Protein AF-A0A2S0MNF0-F1 (afdb_monomer_lite)

Sequence (69 aa):
MQHFIPPRIPAAEPSAQFCADARQVVANPEQYADRPLLRRLAWMTLMSERGLIVDQDRLARMPVEIADV

Structure (mmCIF, N/CA/C/O backbone):
data_AF-A0A2S0MNF0-F1
#
_entry.id   AF-A0A2S0MNF0-F1
#
loop_
_atom_site.group_PDB
_atom_site.id
_atom_site.type_symbol
_atom_site.label_atom_id
_atom_site.label_alt_id
_atom_site.label_comp_id
_atom_site.label_asym_id
_atom_site.label_entity_id
_atom_site.label_seq_id
_atom_site.pdbx_PDB_ins_code
_atom_site.Cartn_x
_atom_site.Cartn_y
_atom_site.Cartn_z
_atom_site.occupancy
_atom_site.B_iso_or_equiv
_atom_site.auth_seq_id
_atom_site.auth_comp_id
_atom_site.auth_asym_id
_atom_site.auth_atom_id
_atom_site.pdbx_PDB_model_num
ATOM 1 N N . MET A 1 1 ? -23.307 -15.787 33.160 1.00 57.84 1 MET A N 1
ATOM 2 C CA . MET A 1 1 ? -22.035 -15.751 32.408 1.00 57.84 1 MET A CA 1
ATOM 3 C C . MET A 1 1 ? -21.817 -14.316 31.961 1.00 57.84 1 MET A C 1
ATOM 5 O O . MET A 1 1 ? -22.718 -13.767 31.343 1.00 57.84 1 MET A O 1
ATOM 9 N N . GLN A 1 2 ? -20.725 -13.666 32.365 1.00 67.31 2 GLN A N 1
ATOM 10 C CA . GLN A 1 2 ? -20.444 -12.293 31.933 1.00 67.31 2 GLN A CA 1
ATOM 11 C C . GLN A 1 2 ? -19.895 -12.335 30.505 1.00 67.31 2 GLN A C 1
ATOM 13 O O . GLN A 1 2 ? -18.918 -13.030 30.238 1.00 67.31 2 GLN A O 1
ATOM 18 N N . HIS A 1 3 ? -20.554 -11.634 29.587 1.00 70.06 3 HIS A N 1
ATOM 19 C CA . HIS A 1 3 ? -20.097 -11.497 28.211 1.00 70.06 3 HIS A CA 1
ATOM 20 C C . HIS A 1 3 ? -18.917 -10.524 28.207 1.00 70.06 3 HIS A C 1
ATOM 22 O O . HIS A 1 3 ? -19.092 -9.333 28.457 1.00 70.06 3 HIS A O 1
ATOM 28 N N . PHE A 1 4 ? -17.710 -11.031 27.965 1.00 77.81 4 PHE A N 1
ATOM 29 C CA . PHE A 1 4 ? -16.549 -10.186 27.716 1.00 77.81 4 PHE A CA 1
ATOM 30 C C . PHE A 1 4 ? -16.753 -9.470 26.377 1.00 77.81 4 PHE A C 1
ATOM 32 O O . PHE A 1 4 ? -16.761 -10.108 25.325 1.00 77.81 4 PHE A O 1
ATOM 39 N N . ILE A 1 5 ? -16.958 -8.153 26.419 1.00 76.06 5 ILE A N 1
ATOM 40 C CA . ILE A 1 5 ? -16.970 -7.309 25.224 1.00 76.06 5 ILE A CA 1
ATOM 41 C C . ILE A 1 5 ? -15.531 -6.819 25.035 1.00 76.06 5 ILE A C 1
ATOM 43 O O . ILE A 1 5 ? -15.060 -6.032 25.860 1.00 76.06 5 ILE A O 1
ATOM 47 N N . PRO A 1 6 ? -14.806 -7.283 24.003 1.00 73.19 6 PRO A N 1
ATOM 48 C CA . PRO A 1 6 ? -13.449 -6.820 23.766 1.00 73.19 6 PRO A CA 1
ATOM 49 C C . PRO A 1 6 ? -13.451 -5.308 23.482 1.00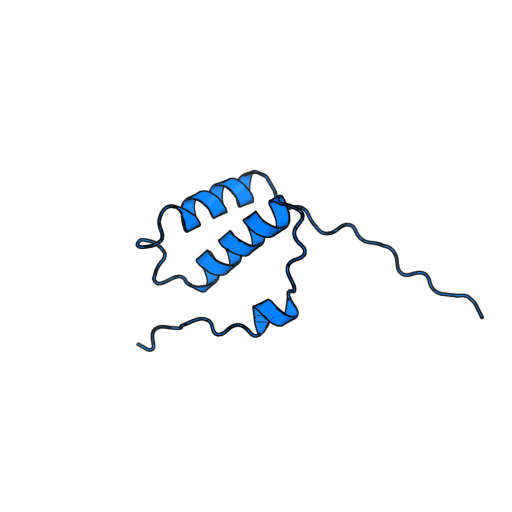 73.19 6 PRO A C 1
ATOM 51 O O . PRO A 1 6 ? -14.325 -4.823 22.754 1.00 73.19 6 PRO A O 1
ATOM 54 N N . PRO A 1 7 ? -12.490 -4.545 24.037 1.00 73.94 7 PRO A N 1
ATOM 55 C CA . PRO A 1 7 ? -12.372 -3.124 23.752 1.00 73.94 7 PRO A CA 1
ATOM 56 C C . PRO A 1 7 ? -12.120 -2.919 22.258 1.00 73.94 7 PRO A C 1
ATOM 58 O O . PRO A 1 7 ? -11.243 -3.540 21.657 1.00 73.94 7 PRO A O 1
ATOM 61 N N . ARG A 1 8 ? -12.908 -2.033 21.651 1.00 66.31 8 ARG A N 1
ATOM 62 C CA . ARG A 1 8 ? -12.781 -1.682 20.239 1.00 66.31 8 ARG A CA 1
ATOM 63 C C . ARG A 1 8 ? -11.656 -0.655 20.105 1.00 66.31 8 ARG A C 1
ATOM 65 O O . ARG A 1 8 ? -11.890 0.541 20.239 1.00 66.31 8 ARG A O 1
ATOM 72 N N . ILE A 1 9 ? -10.429 -1.137 19.916 1.00 69.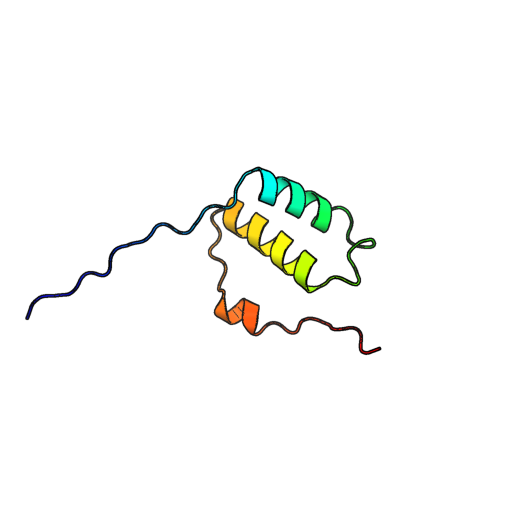50 9 ILE A N 1
ATOM 73 C CA . ILE A 1 9 ? -9.262 -0.283 19.666 1.00 69.50 9 ILE A CA 1
ATOM 74 C C . ILE A 1 9 ? -9.423 0.305 18.253 1.00 69.50 9 ILE A C 1
ATOM 76 O O . ILE A 1 9 ? -9.578 -0.473 17.307 1.00 69.50 9 ILE A O 1
ATOM 80 N N . PRO A 1 10 ? -9.447 1.640 18.083 1.00 62.16 10 PRO A N 1
ATOM 81 C CA . PRO A 1 10 ? -9.503 2.240 16.757 1.00 62.16 10 PRO A CA 1
ATOM 82 C C . PRO A 1 10 ? -8.265 1.829 15.955 1.00 62.16 10 PRO A C 1
ATOM 84 O O . PRO A 1 10 ? -7.153 1.803 16.484 1.00 62.16 10 PRO A O 1
ATOM 87 N N . ALA A 1 11 ? -8.466 1.475 14.684 1.00 65.25 11 ALA A N 1
ATOM 88 C CA . ALA A 1 11 ? -7.359 1.197 13.779 1.00 65.25 11 ALA A CA 1
ATOM 89 C C . ALA A 1 11 ? -6.453 2.433 13.721 1.00 65.25 11 ALA A C 1
ATOM 91 O O . ALA A 1 11 ? -6.947 3.548 13.570 1.00 65.25 11 ALA A O 1
ATOM 92 N N . ALA A 1 12 ? -5.143 2.240 13.885 1.00 67.62 12 ALA A N 1
ATOM 93 C CA . ALA A 1 12 ? -4.190 3.336 13.811 1.00 67.62 12 ALA A CA 1
ATOM 94 C C . ALA A 1 12 ? -4.252 3.962 12.411 1.00 67.62 12 ALA A C 1
ATOM 96 O O . ALA A 1 12 ? -3.905 3.316 11.420 1.00 67.62 12 ALA A O 1
ATOM 97 N N . GLU A 1 13 ? -4.719 5.207 12.336 1.00 72.75 13 GLU A N 1
ATOM 98 C CA . GLU A 1 13 ? -4.698 5.971 11.097 1.00 72.75 13 GLU A CA 1
ATOM 99 C C . GLU A 1 13 ? -3.247 6.351 10.767 1.00 72.75 13 GLU A C 1
ATOM 101 O O . GLU A 1 13 ? -2.492 6.763 11.658 1.00 72.75 13 GLU A O 1
ATOM 106 N N . PRO A 1 14 ? -2.814 6.193 9.506 1.00 77.50 14 PRO A N 1
ATOM 107 C CA . PRO A 1 14 ? -1.481 6.607 9.110 1.00 77.50 14 PRO A CA 1
ATOM 108 C C . PRO A 1 14 ? -1.338 8.125 9.253 1.00 77.50 14 PRO A C 1
ATOM 110 O O . PRO A 1 14 ? -2.236 8.891 8.912 1.00 77.50 14 PRO A O 1
ATOM 113 N N . SER A 1 15 ? -0.180 8.570 9.741 1.00 84.88 15 SER A N 1
ATOM 114 C CA . SER A 1 15 ? 0.122 9.999 9.806 1.00 84.88 15 SER A CA 1
ATOM 115 C C . SER A 1 15 ? 0.178 10.605 8.398 1.00 84.88 15 SER A C 1
ATOM 117 O O . SER A 1 15 ? 0.554 9.937 7.431 1.00 84.88 15 SER A O 1
ATOM 119 N N . ALA A 1 16 ? -0.121 11.902 8.281 1.00 85.94 16 ALA A N 1
ATOM 120 C CA . ALA A 1 16 ? -0.041 12.617 7.004 1.00 85.94 16 ALA A CA 1
ATOM 121 C C . ALA A 1 16 ? 1.350 12.510 6.344 1.00 85.94 16 ALA A C 1
ATOM 123 O O . ALA A 1 16 ? 1.449 12.468 5.117 1.00 85.94 16 ALA A O 1
ATOM 124 N N . GLN A 1 17 ? 2.412 12.408 7.153 1.00 87.69 17 GLN A N 1
ATOM 125 C CA . GLN A 1 17 ? 3.777 12.200 6.669 1.00 87.69 17 GLN A CA 1
ATOM 126 C C . GLN A 1 17 ? 3.929 10.840 5.980 1.00 87.69 17 GLN A C 1
ATOM 128 O O . GLN A 1 17 ? 4.438 10.776 4.865 1.00 87.69 17 GLN A O 1
ATOM 133 N N . PHE A 1 18 ? 3.418 9.763 6.583 1.00 86.81 18 PHE A N 1
ATOM 134 C CA . PHE A 1 18 ? 3.482 8.437 5.969 1.00 86.81 18 PHE A CA 1
ATOM 135 C C . PHE A 1 18 ? 2.674 8.359 4.674 1.00 86.81 18 PHE A C 1
ATOM 137 O O . PHE A 1 18 ? 3.097 7.690 3.732 1.00 86.81 18 PHE A O 1
ATOM 144 N N . CYS A 1 19 ? 1.554 9.078 4.582 1.00 89.94 19 CYS A N 1
ATOM 145 C CA . CYS A 1 19 ? 0.803 9.194 3.333 1.00 89.94 19 CYS A CA 1
ATOM 146 C C . CYS A 1 19 ? 1.604 9.935 2.250 1.00 89.94 19 CYS A C 1
ATOM 148 O O . CYS A 1 19 ? 1.594 9.522 1.089 1.00 89.94 19 CYS A O 1
ATOM 150 N N . ALA A 1 20 ? 2.323 11.005 2.604 1.00 90.25 20 ALA A N 1
ATOM 151 C CA . ALA A 1 20 ? 3.181 11.729 1.667 1.00 90.25 20 ALA A CA 1
ATOM 152 C C . ALA A 1 20 ? 4.345 10.858 1.161 1.00 90.25 20 ALA A C 1
ATOM 154 O O . ALA A 1 20 ? 4.564 10.773 -0.051 1.00 90.25 20 ALA A O 1
ATOM 155 N N . ASP A 1 21 ? 5.023 10.148 2.064 1.00 89.88 21 ASP A N 1
ATOM 156 C CA . ASP A 1 21 ? 6.120 9.233 1.727 1.00 89.88 21 ASP A CA 1
ATOM 157 C C . ASP A 1 21 ? 5.621 8.074 0.848 1.00 89.88 21 ASP A C 1
ATOM 159 O O . ASP A 1 21 ? 6.236 7.722 -0.160 1.00 89.88 21 ASP A O 1
ATOM 163 N N . ALA A 1 22 ? 4.449 7.521 1.166 1.00 90.75 22 ALA A N 1
ATOM 164 C CA . ALA A 1 22 ? 3.819 6.481 0.364 1.00 90.75 22 ALA A CA 1
ATOM 165 C C . ALA A 1 22 ? 3.483 6.957 -1.059 1.00 90.75 22 ALA A C 1
ATOM 167 O O . ALA A 1 22 ? 3.695 6.218 -2.024 1.00 90.75 22 ALA A O 1
ATOM 168 N N . ARG A 1 23 ? 3.005 8.199 -1.219 1.00 91.44 23 ARG A N 1
ATOM 169 C CA . ARG A 1 23 ? 2.778 8.790 -2.550 1.00 91.44 23 ARG A CA 1
ATOM 170 C C . ARG A 1 23 ? 4.076 8.921 -3.337 1.00 91.44 23 ARG A C 1
ATOM 172 O O . ARG A 1 23 ? 4.066 8.612 -4.522 1.00 91.44 23 ARG A O 1
ATOM 179 N N . GLN A 1 24 ? 5.180 9.314 -2.699 1.00 92.50 24 GLN A N 1
ATOM 180 C CA . GLN A 1 24 ? 6.496 9.374 -3.351 1.00 92.50 24 GLN A CA 1
ATOM 181 C C . GLN A 1 24 ? 6.951 7.997 -3.844 1.00 92.50 24 GLN A C 1
ATOM 183 O O . GLN A 1 24 ? 7.413 7.869 -4.977 1.00 92.50 24 GLN A O 1
ATOM 188 N N . VAL A 1 25 ? 6.760 6.953 -3.034 1.00 89.44 25 VAL A N 1
ATOM 189 C CA . VAL A 1 25 ? 7.116 5.580 -3.423 1.00 89.44 25 VAL A CA 1
ATOM 190 C C . VAL A 1 25 ? 6.287 5.093 -4.612 1.00 89.44 25 VAL A C 1
ATOM 192 O O . VAL A 1 25 ? 6.828 4.495 -5.541 1.00 89.44 25 VAL A O 1
ATOM 195 N N . VAL A 1 26 ? 4.979 5.361 -4.613 1.00 86.81 26 VAL A N 1
ATOM 196 C CA . VAL A 1 26 ? 4.082 4.956 -5.709 1.00 86.81 26 VAL A CA 1
ATOM 197 C C . VAL A 1 26 ? 4.313 5.785 -6.978 1.00 86.81 26 VAL A C 1
ATOM 199 O O . VAL A 1 26 ? 4.183 5.248 -8.075 1.00 86.81 26 VAL A O 1
ATOM 202 N N . ALA A 1 27 ? 4.679 7.063 -6.845 1.00 89.50 27 ALA A N 1
ATOM 203 C CA . ALA A 1 27 ? 4.957 7.953 -7.972 1.00 89.50 27 ALA A CA 1
ATOM 204 C C . ALA A 1 27 ? 6.269 7.623 -8.704 1.00 89.50 27 ALA A C 1
ATOM 206 O O . ALA A 1 27 ? 6.391 7.949 -9.881 1.00 89.50 27 ALA A O 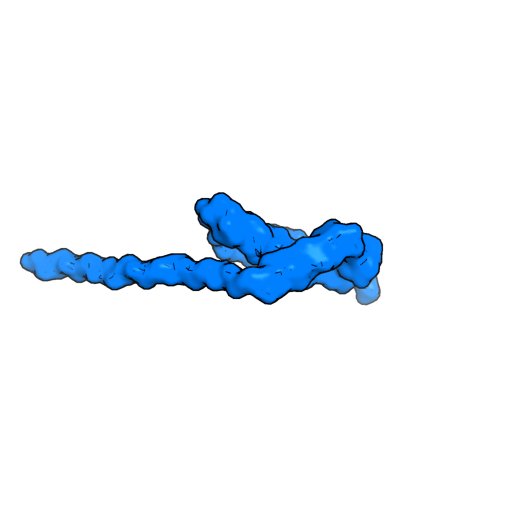1
ATOM 207 N N . ASN A 1 28 ? 7.223 6.956 -8.042 1.00 90.81 28 ASN A N 1
ATOM 208 C CA . ASN A 1 28 ? 8.538 6.625 -8.604 1.00 90.81 28 ASN A CA 1
ATOM 209 C C . ASN A 1 28 ? 8.770 5.098 -8.655 1.00 90.81 28 ASN A C 1
ATOM 211 O O . ASN A 1 28 ? 9.681 4.582 -8.003 1.00 90.81 28 ASN A O 1
ATOM 215 N N . PRO A 1 29 ? 7.958 4.331 -9.408 1.00 81.00 29 PRO A N 1
ATOM 216 C CA . PRO A 1 29 ? 7.978 2.868 -9.356 1.00 81.00 29 PRO A CA 1
ATOM 217 C C . PRO A 1 29 ? 9.306 2.244 -9.807 1.00 81.00 29 PRO A C 1
ATOM 219 O O . PRO A 1 29 ? 9.649 1.174 -9.307 1.00 81.00 29 PRO A O 1
ATOM 222 N N . GLU A 1 30 ? 10.046 2.900 -10.708 1.00 87.25 30 GLU A N 1
ATOM 223 C CA . GLU A 1 30 ? 11.359 2.445 -11.191 1.00 87.25 30 GLU A CA 1
ATOM 224 C C . GLU A 1 30 ? 12.432 2.541 -10.101 1.00 87.25 30 GLU A C 1
ATOM 226 O O . GLU A 1 30 ? 13.188 1.600 -9.888 1.00 87.25 30 GLU A O 1
ATOM 231 N N . GLN A 1 31 ? 12.439 3.631 -9.328 1.00 88.12 31 GLN A N 1
ATOM 232 C CA . GLN A 1 31 ? 13.404 3.846 -8.244 1.00 88.12 31 GLN A CA 1
ATOM 233 C C . GLN A 1 31 ? 13.228 2.852 -7.085 1.00 88.12 31 GLN A C 1
ATOM 235 O O . GLN A 1 31 ? 14.166 2.574 -6.337 1.00 88.12 31 GLN A O 1
ATOM 240 N N . TYR A 1 32 ? 12.016 2.322 -6.920 1.00 85.06 32 TYR A N 1
ATOM 241 C CA . TYR A 1 32 ? 11.670 1.372 -5.865 1.00 85.06 32 TYR A CA 1
ATOM 242 C C . TYR A 1 32 ? 11.359 -0.028 -6.405 1.00 85.06 32 TYR A C 1
ATOM 244 O O . TYR A 1 32 ? 10.752 -0.827 -5.687 1.00 85.06 32 TYR A O 1
ATOM 252 N N . ALA A 1 33 ? 11.756 -0.335 -7.645 1.00 81.25 33 ALA A N 1
ATOM 253 C CA . ALA A 1 33 ? 11.561 -1.651 -8.254 1.00 81.25 33 ALA A CA 1
ATOM 254 C C . ALA A 1 33 ? 12.202 -2.762 -7.406 1.00 81.25 33 ALA A C 1
ATOM 256 O O . ALA A 1 33 ? 11.538 -3.743 -7.084 1.00 81.25 33 ALA A O 1
ATOM 257 N N . ASP A 1 34 ? 13.414 -2.520 -6.903 1.00 85.44 34 ASP A N 1
ATOM 258 C CA . ASP A 1 34 ? 14.159 -3.456 -6.047 1.00 85.44 34 ASP A CA 1
ATOM 259 C C . ASP A 1 34 ? 13.633 -3.519 -4.603 1.00 85.44 34 ASP A C 1
ATOM 261 O O . ASP A 1 34 ? 14.165 -4.235 -3.753 1.00 85.44 34 ASP A O 1
ATOM 265 N N . ARG A 1 35 ? 12.599 -2.733 -4.274 1.00 85.06 35 ARG A N 1
ATOM 266 C CA . ARG A 1 35 ? 12.030 -2.636 -2.922 1.00 85.06 35 ARG A CA 1
ATOM 267 C C . ARG A 1 35 ? 10.540 -2.981 -2.925 1.00 85.06 35 ARG A C 1
ATOM 269 O O . ARG A 1 35 ? 9.707 -2.145 -2.553 1.00 85.06 35 ARG A O 1
ATOM 276 N N . PRO A 1 36 ? 10.172 -4.226 -3.271 1.00 82.75 36 PRO A N 1
ATOM 277 C CA . PRO A 1 36 ? 8.773 -4.641 -3.371 1.00 82.75 36 PRO A CA 1
ATOM 278 C C . PRO A 1 36 ? 8.033 -4.557 -2.025 1.00 82.75 36 PRO A C 1
ATOM 280 O O . PRO A 1 36 ? 6.852 -4.205 -1.986 1.00 82.75 36 PRO A O 1
ATOM 283 N N . LEU A 1 37 ? 8.732 -4.776 -0.904 1.00 85.00 37 LEU A N 1
ATOM 284 C CA . LEU A 1 37 ? 8.181 -4.584 0.444 1.00 85.00 37 LEU A CA 1
ATOM 285 C C . LEU A 1 37 ? 7.818 -3.122 0.729 1.00 85.00 37 LEU A C 1
ATOM 287 O O . LEU A 1 37 ? 6.749 -2.846 1.270 1.00 85.00 37 LEU A O 1
ATOM 291 N N . LEU A 1 38 ? 8.675 -2.178 0.331 1.00 87.12 38 LEU A N 1
ATOM 292 C CA . LEU A 1 38 ? 8.430 -0.749 0.528 1.00 87.12 38 LEU A CA 1
ATOM 293 C C . LEU A 1 38 ? 7.235 -0.276 -0.306 1.00 87.12 38 LEU A C 1
ATOM 295 O O . LEU A 1 38 ? 6.381 0.454 0.191 1.00 87.12 38 LEU A O 1
ATOM 299 N N . ARG A 1 39 ? 7.130 -0.749 -1.551 1.00 86.12 39 ARG A N 1
ATOM 300 C CA . ARG A 1 39 ? 5.975 -0.475 -2.419 1.00 86.12 39 ARG A CA 1
ATOM 301 C C . ARG A 1 39 ? 4.676 -1.034 -1.842 1.00 86.12 39 ARG A C 1
ATOM 303 O O . ARG A 1 39 ? 3.648 -0.361 -1.889 1.00 86.12 39 ARG A O 1
ATOM 310 N N . ARG A 1 40 ? 4.723 -2.236 -1.260 1.00 85.25 40 ARG A N 1
ATOM 311 C CA . ARG A 1 40 ? 3.576 -2.842 -0.573 1.00 85.25 40 ARG A CA 1
ATOM 312 C C . ARG A 1 40 ? 3.139 -2.002 0.625 1.00 85.25 40 ARG A C 1
ATOM 314 O O . ARG A 1 40 ? 1.958 -1.686 0.727 1.00 85.25 40 ARG A O 1
ATOM 321 N N . LEU A 1 41 ? 4.078 -1.598 1.480 1.00 86.75 41 LEU A N 1
ATOM 322 C CA . LEU A 1 41 ? 3.795 -0.728 2.625 1.00 86.75 41 LEU A CA 1
ATOM 323 C C . LEU A 1 41 ? 3.190 0.607 2.184 1.00 86.75 41 LEU A C 1
ATOM 325 O O . LEU A 1 41 ? 2.175 1.024 2.731 1.00 86.75 41 LEU A O 1
ATOM 329 N N . ALA A 1 42 ? 3.747 1.237 1.149 1.00 89.81 42 ALA A N 1
ATOM 330 C CA . ALA A 1 4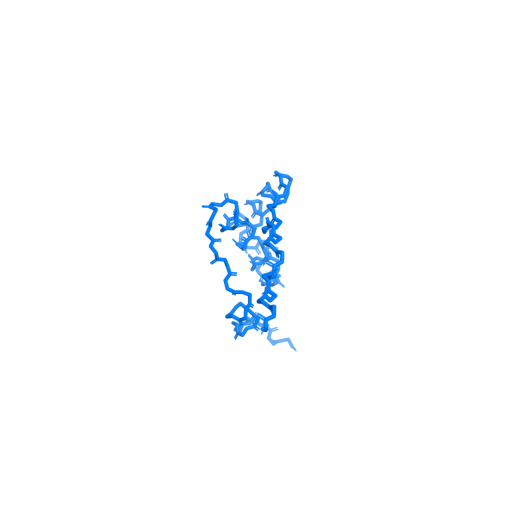2 ? 3.205 2.472 0.595 1.00 89.81 42 ALA A CA 1
ATOM 331 C C . ALA A 1 42 ? 1.748 2.302 0.129 1.00 89.81 42 ALA A C 1
ATOM 333 O O . ALA A 1 42 ? 0.884 3.112 0.464 1.00 89.81 42 ALA A O 1
ATOM 334 N N . TRP A 1 43 ? 1.440 1.216 -0.583 1.00 88.12 43 TRP A N 1
ATOM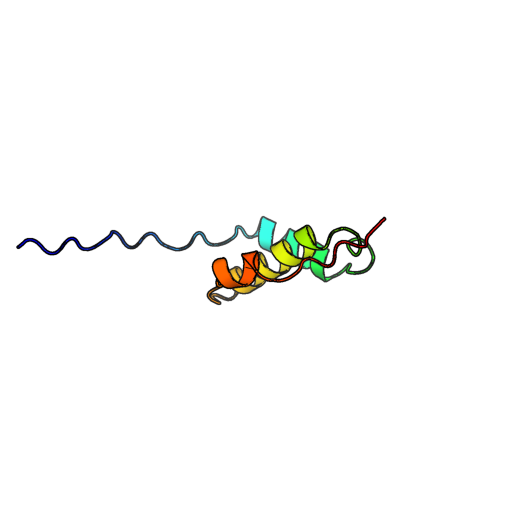 335 C CA . TRP A 1 43 ? 0.070 0.930 -1.006 1.00 88.12 43 TRP A CA 1
ATOM 336 C C . TRP A 1 43 ? -0.878 0.739 0.186 1.00 88.12 43 TRP A C 1
ATOM 338 O O . TRP A 1 43 ? -1.957 1.328 0.200 1.00 88.12 43 TRP A O 1
ATOM 348 N N . MET A 1 44 ? -0.465 -0.014 1.211 1.00 86.56 44 MET A N 1
ATOM 349 C CA . MET A 1 44 ? -1.267 -0.209 2.426 1.00 86.56 44 MET A CA 1
ATOM 350 C C . MET A 1 44 ? -1.586 1.107 3.120 1.00 86.56 44 MET A C 1
ATOM 352 O O . MET A 1 44 ? -2.739 1.354 3.456 1.00 86.56 44 MET A O 1
ATOM 356 N N . THR A 1 45 ? -0.577 1.956 3.304 1.00 88.88 45 THR A N 1
ATOM 357 C CA . THR A 1 45 ? -0.731 3.264 3.944 1.00 88.88 45 THR A CA 1
ATOM 358 C C . THR A 1 45 ? -1.783 4.106 3.223 1.00 88.88 45 THR A C 1
ATOM 360 O O . THR A 1 45 ? -2.649 4.689 3.868 1.00 88.88 45 THR A O 1
ATOM 363 N N . LEU A 1 46 ? -1.783 4.103 1.887 1.00 88.38 46 LEU A N 1
ATOM 364 C CA . LEU A 1 46 ? -2.766 4.848 1.093 1.00 88.38 46 LEU A CA 1
ATOM 365 C C . LEU A 1 46 ? -4.165 4.221 1.112 1.00 88.38 46 LEU A C 1
ATOM 367 O O . LEU A 1 46 ? -5.159 4.941 1.028 1.00 88.38 46 LEU A O 1
ATOM 371 N N . MET A 1 47 ? -4.273 2.895 1.206 1.00 86.50 47 MET A N 1
ATOM 372 C CA . MET A 1 47 ? -5.568 2.222 1.359 1.00 86.50 47 MET A CA 1
ATOM 373 C C . MET A 1 47 ? -6.178 2.517 2.733 1.00 86.50 47 MET A C 1
ATOM 375 O O . MET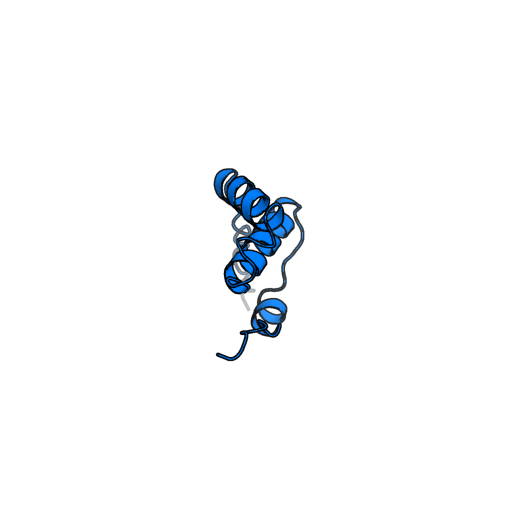 A 1 47 ? -7.357 2.863 2.810 1.00 86.50 47 MET A O 1
ATOM 379 N N . SER A 1 48 ? -5.364 2.480 3.789 1.00 85.50 48 SER A N 1
ATOM 380 C CA . SER A 1 48 ? -5.776 2.850 5.145 1.00 85.50 48 SER A CA 1
ATOM 381 C C . SER A 1 48 ? -6.178 4.325 5.242 1.00 85.50 48 SER A C 1
ATOM 383 O O . SER A 1 48 ? -7.202 4.622 5.847 1.00 85.50 48 SER A O 1
ATOM 385 N N . GLU A 1 49 ? -5.447 5.243 4.591 1.00 86.25 49 GLU A N 1
ATOM 386 C CA . GLU A 1 49 ? -5.827 6.668 4.495 1.00 86.25 49 GLU A CA 1
ATOM 387 C C . GLU A 1 49 ? -7.220 6.848 3.866 1.00 86.25 49 GLU A C 1
ATOM 389 O O . GLU A 1 49 ? -7.990 7.718 4.263 1.00 86.25 49 GLU A O 1
ATOM 394 N N . ARG A 1 50 ? -7.575 5.994 2.901 1.00 84.69 50 ARG A N 1
ATOM 395 C CA . ARG A 1 50 ? -8.886 6.004 2.232 1.00 84.69 50 ARG A CA 1
ATOM 396 C C . ARG A 1 50 ? -9.993 5.316 3.038 1.00 84.69 50 ARG A C 1
ATOM 398 O O . ARG A 1 50 ? -11.102 5.174 2.527 1.00 84.69 50 ARG A O 1
ATOM 405 N N . GLY A 1 51 ? -9.706 4.859 4.258 1.00 82.00 51 GLY A N 1
ATOM 406 C CA . GLY A 1 51 ? -10.648 4.116 5.097 1.00 82.00 51 GLY A CA 1
ATOM 407 C C . GLY A 1 51 ? -10.928 2.694 4.603 1.00 82.00 51 GLY A C 1
ATOM 408 O O . GLY A 1 51 ? -11.915 2.083 5.015 1.00 82.00 51 GLY A O 1
ATOM 409 N N . LEU A 1 52 ? -10.090 2.156 3.710 1.00 82.12 52 LEU A N 1
ATOM 410 C CA . LEU A 1 52 ? -10.221 0.781 3.241 1.00 82.12 52 LEU A CA 1
ATOM 411 C C . LEU A 1 52 ? -9.582 -0.171 4.251 1.00 82.12 52 LEU A C 1
ATOM 413 O O . LEU A 1 52 ? -8.460 0.034 4.710 1.00 82.12 52 LEU A O 1
ATOM 417 N N . ILE A 1 53 ? -10.303 -1.242 4.578 1.00 78.81 53 ILE A N 1
ATOM 418 C CA . ILE A 1 53 ? -9.797 -2.283 5.470 1.00 78.81 53 ILE A CA 1
ATOM 419 C C . ILE A 1 53 ? -8.762 -3.102 4.703 1.00 78.81 53 ILE A C 1
ATOM 421 O O . ILE A 1 53 ? -9.088 -3.805 3.745 1.00 78.81 53 ILE A O 1
ATOM 425 N N . VAL A 1 54 ? -7.508 -3.014 5.138 1.00 75.56 54 VAL A N 1
ATOM 426 C CA . VAL A 1 54 ? -6.430 -3.856 4.626 1.00 75.56 54 VAL A CA 1
ATOM 427 C C . VAL A 1 54 ? -6.397 -5.149 5.433 1.00 75.56 54 VAL A C 1
ATOM 429 O O . VAL A 1 54 ? -6.121 -5.142 6.631 1.00 75.56 54 VAL A O 1
ATOM 432 N N . ASP A 1 55 ? -6.670 -6.263 4.761 1.00 79.12 55 ASP A N 1
ATOM 433 C CA . ASP A 1 55 ? -6.520 -7.598 5.334 1.00 79.12 55 ASP A CA 1
ATOM 434 C C . ASP A 1 55 ? -5.026 -7.930 5.473 1.00 79.12 55 ASP A C 1
ATOM 436 O O . ASP A 1 55 ? -4.331 -8.202 4.488 1.00 79.12 55 ASP A O 1
ATOM 440 N N . GLN A 1 56 ? -4.532 -7.865 6.710 1.00 72.88 56 GLN A N 1
ATOM 441 C CA . GLN A 1 56 ? -3.128 -8.108 7.037 1.00 72.88 56 GLN A CA 1
ATOM 442 C C . GLN A 1 56 ? -2.714 -9.560 6.767 1.00 72.88 56 GLN A C 1
ATOM 444 O O . GLN A 1 56 ? -1.591 -9.792 6.318 1.00 72.88 56 GLN A O 1
ATOM 449 N N . ASP A 1 57 ? -3.616 -10.527 6.961 1.00 76.12 57 ASP A N 1
ATOM 450 C CA . ASP A 1 57 ? -3.335 -11.948 6.737 1.00 76.12 57 ASP A CA 1
ATOM 451 C C . ASP A 1 57 ? -3.208 -12.249 5.248 1.00 76.12 57 ASP A C 1
ATOM 453 O O . ASP A 1 57 ? -2.274 -12.930 4.807 1.00 76.12 57 ASP A O 1
ATOM 457 N N . ARG A 1 58 ? -4.119 -11.699 4.441 1.00 69.44 58 ARG A N 1
ATOM 458 C CA . ARG A 1 58 ? -4.028 -11.802 2.981 1.00 69.44 58 ARG A CA 1
ATOM 459 C C . ARG A 1 58 ? -2.758 -11.135 2.460 1.00 69.44 58 ARG A C 1
ATOM 461 O O . ARG A 1 58 ? -2.138 -11.638 1.523 1.00 69.44 58 ARG A O 1
ATOM 468 N N . LEU A 1 59 ? -2.353 -10.031 3.076 1.00 69.19 59 LEU A N 1
ATOM 469 C CA . LEU A 1 59 ? -1.166 -9.284 2.687 1.00 69.19 59 LEU A CA 1
ATOM 470 C C . LEU A 1 59 ? 0.145 -9.991 3.062 1.00 69.19 59 LEU A C 1
ATOM 472 O O . LEU A 1 59 ? 1.089 -9.975 2.269 1.00 69.19 59 LEU A O 1
ATOM 476 N N . ALA A 1 60 ? 0.197 -10.650 4.220 1.00 73.19 60 ALA A N 1
ATOM 477 C CA . ALA A 1 60 ? 1.329 -11.485 4.622 1.00 73.19 60 ALA A CA 1
ATOM 478 C C . ALA A 1 60 ? 1.528 -12.680 3.674 1.00 73.19 60 ALA A C 1
ATOM 480 O O . ALA A 1 60 ? 2.653 -13.119 3.450 1.00 73.19 60 ALA A O 1
ATOM 481 N N . ARG A 1 61 ? 0.436 -13.176 3.078 1.00 75.06 61 ARG A N 1
ATOM 482 C CA . ARG A 1 61 ? 0.445 -14.312 2.144 1.00 75.06 61 ARG A CA 1
ATOM 483 C C . ARG A 1 61 ? 0.690 -13.928 0.685 1.00 75.06 61 ARG A C 1
ATOM 485 O O . ARG A 1 61 ? 0.905 -14.822 -0.129 1.00 75.06 61 ARG A O 1
ATOM 492 N N . MET A 1 62 ? 0.643 -12.643 0.320 1.00 67.50 62 MET A N 1
ATOM 493 C CA . MET A 1 62 ? 0.945 -12.241 -1.056 1.00 67.50 62 MET A CA 1
ATOM 494 C C . MET A 1 62 ? 2.435 -12.461 -1.347 1.00 67.50 62 MET A C 1
ATOM 496 O O . MET A 1 62 ? 3.268 -11.899 -0.622 1.00 67.50 62 MET A O 1
ATOM 500 N N . PRO A 1 63 ? 2.787 -13.188 -2.425 1.00 65.38 63 PRO A N 1
ATOM 501 C CA . PRO A 1 63 ? 4.175 -13.366 -2.819 1.00 65.38 63 PRO A CA 1
ATOM 502 C C . PRO A 1 63 ? 4.792 -11.989 -3.055 1.00 65.38 63 PRO A C 1
ATOM 504 O O . PRO A 1 63 ? 4.247 -11.142 -3.764 1.00 65.38 63 PRO A O 1
ATOM 507 N N . VAL A 1 64 ? 5.869 -11.707 -2.334 1.00 65.56 64 VAL A N 1
ATOM 508 C CA . VAL A 1 64 ? 6.764 -10.609 -2.681 1.00 65.56 64 VAL A CA 1
ATOM 509 C C . VAL A 1 64 ? 7.607 -11.197 -3.797 1.00 65.56 64 VAL A C 1
ATOM 511 O O . VAL A 1 64 ? 8.273 -12.197 -3.555 1.00 65.56 64 VAL A O 1
ATOM 514 N N . GLU A 1 65 ? 7.521 -10.663 -5.013 1.00 62.56 65 GLU A N 1
ATOM 515 C CA . GLU A 1 65 ? 8.471 -11.025 -6.063 1.00 62.56 65 GLU A CA 1
ATOM 516 C C . GLU A 1 65 ? 9.847 -10.552 -5.590 1.00 62.56 65 GLU A C 1
ATOM 518 O O . GLU A 1 65 ? 10.194 -9.376 -5.684 1.00 62.56 65 GLU A O 1
ATOM 523 N N . ILE A 1 66 ? 10.574 -11.453 -4.937 1.00 58.03 66 ILE A N 1
ATOM 524 C CA . ILE A 1 66 ? 11.993 -11.293 -4.680 1.00 58.03 66 ILE A CA 1
ATOM 525 C C . ILE A 1 66 ? 12.610 -11.651 -6.022 1.00 58.03 66 ILE A C 1
ATOM 527 O O . ILE A 1 66 ? 12.451 -12.779 -6.480 1.00 58.03 66 ILE A O 1
ATOM 531 N N . ALA A 1 67 ? 13.218 -10.679 -6.698 1.00 53.53 67 ALA A N 1
ATOM 532 C CA . ALA A 1 67 ? 14.097 -11.007 -7.805 1.00 53.53 67 ALA A CA 1
ATOM 533 C C . ALA A 1 67 ? 15.195 -11.904 -7.218 1.00 53.53 67 ALA A C 1
ATOM 535 O O . ALA A 1 67 ? 16.010 -11.424 -6.431 1.00 53.53 67 ALA A O 1
ATOM 536 N N . ASP A 1 68 ? 15.124 -13.208 -7.496 1.00 49.66 68 ASP A N 1
ATOM 537 C CA . ASP A 1 68 ? 16.187 -14.157 -7.180 1.00 49.66 68 ASP A CA 1
ATOM 538 C C . ASP A 1 68 ? 17.474 -13.612 -7.813 1.00 49.66 68 ASP A C 1
ATOM 540 O O . ASP A 1 68 ? 17.564 -13.476 -9.037 1.00 49.66 68 ASP A O 1
ATOM 544 N N . VAL A 1 69 ? 18.426 -13.227 -6.961 1.00 47.81 69 VAL A N 1
ATOM 545 C CA . VAL A 1 69 ? 19.808 -12.910 -7.340 1.00 47.81 69 VAL A CA 1
ATOM 546 C C . VAL A 1 69 ? 20.654 -14.145 -7.098 1.00 47.81 69 VAL A C 1
ATOM 548 O O . VAL A 1 69 ? 20.555 -14.698 -5.978 1.00 47.81 69 VAL A O 1
#

Foldseek 3Di:
DDDDDDDDDPDDQDDPVLLVVLCVCVVCVVVCVQPLVSVLSSVVNVCSNVVHDDDPVVSVPDDRPNPDD

Radius of gyration: 15.96 Å; chains: 1; bounding box: 42×28×44 Å

pLDDT: mean 78.53, std 10.94, range [47.81, 92.5]

Secondary structure (DSSP, 8-state):
--------PPP-PPPHHHHHHHHHHHH-TTTTTT-HHHHHHHHHHHHHHTT----HHHHHHS-------

Organism: NCBI:txid2605946